Protein AF-A0A2N2IL93-F1 (afdb_monomer)

Sequence (115 aa):
RIPPLTGQLTVRTTQPVWWSDNTRILAEAYARGALAQDRLSPEDLKDARIPDGGTPAWITLNLRAGLTWDRPVSGVERLTLFLTAENLLDAEYKYHGSGVYGPGRGLGLNLSAEF

Secondary structure (DSSP, 8-state):
-----EEEEEEE-SS-SEE-SSEEEEEEEEEEEE--B----TTGGG-TTSPTT-B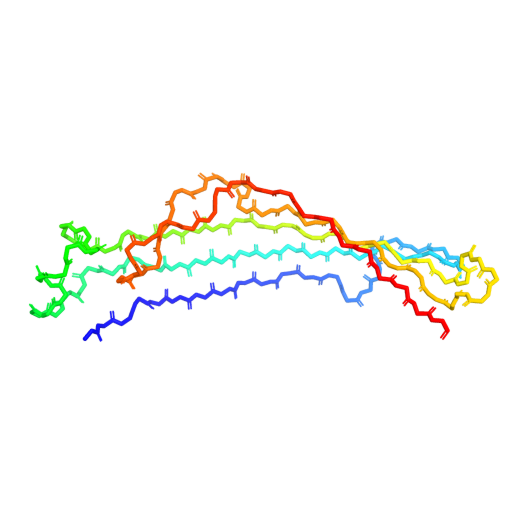PPEEEEEEEEEEEEEEEETTEEEEEEEEEEE-TT----B-TTT-SBPP-SEEEEEEEEE-

Nearest PDB structures (foldseek):
  6z9y-assembly2_B  TM=6.437E-01  e=2.192E+00  Pseudomonas aeruginosa PAO1

Foldseek 3Di:
DDFFDWDKDKDWDPAFPDDDPFKGKIKMKMKTKTAWDQPDDPVLVVQPLADVSGFHIDMFIKMKMKMKGACPDPPWRIKMKMKIWIRPVQDFHDGGSPSDTDDGTDIDIDIDTDD

Solvent-accessible surface area (backbone atoms only — not comparable to full-atom values): 6371 Å² total; per-residue (Å²): 126,67,81,50,64,65,53,73,51,76,51,64,55,92,58,59,84,42,74,60,100,43,37,39,29,38,46,36,39,38,37,42,35,32,48,55,34,64,72,68,37,84,66,49,75,70,35,87,53,36,50,90,81,32,34,70,54,44,61,34,40,31,41,37,40,36,43,36,31,50,53,79,48,94,78,31,56,32,38,36,41,34,46,34,40,36,24,73,71,51,42,87,41,54,59,81,71,63,64,51,71,57,76,51,59,44,79,47,79,46,80,49,77,42,103

pLDDT: mean 95.89, std 2.98, range [79.88, 98.75]

Mean predicted aligned error: 3.75 Å

Radius of gyration: 19.75 Å; Cα contacts (8 Å, |Δi|>4): 260; chains: 1; bounding box: 44×23×55 Å

Structure (mmCIF, N/CA/C/O backbone):
data_AF-A0A2N2IL93-F1
#
_entry.id   AF-A0A2N2IL93-F1
#
loop_
_atom_site.group_PDB
_atom_site.id
_atom_site.type_symbol
_atom_site.label_atom_id
_atom_site.label_alt_id
_atom_site.label_comp_id
_atom_site.label_asym_id
_atom_site.label_entity_id
_atom_site.label_seq_id
_atom_site.pdbx_PDB_ins_code
_atom_site.Cartn_x
_atom_site.Cartn_y
_atom_site.Cartn_z
_atom_site.occupancy
_atom_site.B_iso_or_equiv
_atom_site.auth_seq_id
_atom_site.auth_comp_id
_atom_site.auth_asym_id
_atom_site.auth_atom_id
_atom_site.pdbx_PDB_model_num
ATOM 1 N N . ARG A 1 1 ? -12.167 13.980 20.648 1.00 79.88 1 ARG A N 1
ATOM 2 C CA . ARG A 1 1 ? -11.878 12.761 19.858 1.00 79.88 1 ARG A CA 1
ATOM 3 C C . ARG A 1 1 ? -10.474 12.270 20.173 1.00 79.88 1 ARG A C 1
ATOM 5 O O . ARG A 1 1 ? -9.560 13.090 20.192 1.00 79.88 1 ARG A O 1
ATOM 12 N N . ILE A 1 2 ? -10.301 10.979 20.449 1.00 82.94 2 ILE A N 1
ATOM 13 C CA . ILE A 1 2 ? -8.982 10.364 20.668 1.00 82.94 2 ILE A CA 1
ATOM 14 C C . ILE A 1 2 ? -8.649 9.561 19.401 1.00 82.94 2 ILE A C 1
ATOM 16 O O . ILE A 1 2 ? -9.411 8.662 19.052 1.00 82.94 2 ILE A O 1
ATOM 20 N N . PRO A 1 3 ? -7.570 9.865 18.661 1.00 87.00 3 PRO A N 1
ATOM 21 C CA . PRO A 1 3 ? -7.230 9.088 17.473 1.00 87.00 3 PRO A CA 1
ATOM 22 C C . PRO A 1 3 ? -6.627 7.724 17.864 1.00 87.00 3 PRO A C 1
ATOM 24 O O . PRO A 1 3 ? -5.865 7.663 18.833 1.00 87.00 3 PRO A O 1
ATOM 27 N N . PRO A 1 4 ? -6.934 6.629 17.138 1.00 94.00 4 PRO A N 1
ATOM 28 C CA . PRO A 1 4 ? -6.184 5.383 17.281 1.00 94.00 4 PRO A CA 1
ATOM 29 C C . PRO A 1 4 ? -4.726 5.580 16.865 1.00 94.00 4 PRO A C 1
ATOM 31 O O . PRO A 1 4 ? -4.408 6.454 16.055 1.00 94.00 4 PRO A O 1
ATOM 34 N N . LEU A 1 5 ? -3.844 4.702 17.344 1.00 96.19 5 LEU A N 1
ATOM 35 C CA . LEU A 1 5 ? -2.518 4.583 16.751 1.00 96.19 5 LEU A CA 1
ATOM 36 C C . LEU A 1 5 ? -2.662 3.998 15.342 1.00 96.19 5 LEU A C 1
ATOM 38 O O . LEU A 1 5 ? -3.031 2.836 15.178 1.00 96.19 5 LEU A O 1
ATOM 42 N N . THR A 1 6 ? -2.365 4.812 14.336 1.00 97.19 6 THR A N 1
ATOM 43 C CA . THR A 1 6 ? -2.334 4.414 12.925 1.00 97.19 6 THR A CA 1
ATOM 44 C C . THR A 1 6 ? -0.908 4.420 12.406 1.00 97.19 6 THR A C 1
ATOM 46 O O . THR A 1 6 ? -0.112 5.264 12.819 1.00 97.19 6 THR A O 1
ATOM 49 N N . GLY A 1 7 ? -0.589 3.550 11.453 1.00 97.44 7 GLY A N 1
ATOM 50 C CA . GLY A 1 7 ? 0.747 3.529 10.873 1.00 97.44 7 GLY A CA 1
ATOM 51 C C . GLY A 1 7 ? 0.863 2.743 9.579 1.00 97.44 7 GLY A C 1
ATOM 52 O O . GLY A 1 7 ? -0.077 2.090 9.119 1.00 97.44 7 GLY A O 1
ATOM 53 N N . GLN A 1 8 ? 2.061 2.822 9.006 1.00 98.25 8 GLN A N 1
ATOM 54 C CA . GLN A 1 8 ? 2.476 2.041 7.854 1.00 98.25 8 GLN A CA 1
ATOM 55 C C . GLN A 1 8 ? 3.880 1.490 8.086 1.00 98.25 8 GLN A C 1
ATOM 57 O O . GLN A 1 8 ? 4.772 2.219 8.516 1.00 98.25 8 GLN A O 1
ATOM 62 N N . LEU A 1 9 ? 4.071 0.222 7.736 1.00 98.31 9 LEU A N 1
ATOM 63 C CA . LEU A 1 9 ? 5.381 -0.397 7.594 1.00 98.31 9 LEU A CA 1
ATOM 64 C C . LEU A 1 9 ? 5.619 -0.692 6.114 1.00 98.31 9 LEU A C 1
ATOM 66 O O . LEU A 1 9 ? 4.758 -1.278 5.461 1.00 98.31 9 LEU A O 1
ATOM 70 N N . THR A 1 10 ? 6.786 -0.314 5.598 1.00 98.38 10 THR A N 1
ATOM 71 C CA . THR A 1 10 ? 7.157 -0.531 4.196 1.00 98.38 10 THR A CA 1
ATOM 72 C C . THR A 1 10 ? 8.498 -1.234 4.111 1.00 98.38 10 THR A C 1
ATOM 74 O O . THR A 1 10 ? 9.478 -0.791 4.708 1.00 98.38 10 THR A O 1
ATOM 77 N N . VAL A 1 11 ? 8.543 -2.296 3.314 1.00 98.00 11 VAL A N 1
ATOM 78 C CA . VAL A 1 11 ? 9.766 -2.966 2.883 1.00 98.00 11 VAL A CA 1
ATOM 79 C C . VAL A 1 11 ? 9.857 -2.801 1.376 1.00 98.00 11 VAL A C 1
ATOM 81 O O . VAL A 1 11 ? 8.952 -3.189 0.644 1.00 98.00 11 VAL A O 1
ATOM 84 N N . ARG A 1 12 ? 10.950 -2.211 0.902 1.00 96.56 12 ARG A N 1
ATOM 85 C CA . ARG A 1 12 ? 11.171 -1.976 -0.525 1.00 96.56 12 ARG A CA 1
ATOM 86 C C . ARG A 1 12 ? 12.599 -2.270 -0.907 1.00 96.56 12 ARG A C 1
ATOM 88 O O . ARG A 1 12 ? 13.517 -2.102 -0.104 1.00 96.56 12 ARG A O 1
ATOM 95 N N . THR A 1 13 ? 12.775 -2.668 -2.152 1.00 94.50 13 THR A N 1
ATOM 96 C CA . THR A 1 13 ? 14.094 -2.923 -2.710 1.00 94.50 13 THR A CA 1
ATOM 97 C C . THR A 1 13 ? 14.790 -1.597 -3.002 1.00 94.50 13 THR A C 1
ATOM 99 O O . THR A 1 13 ? 14.231 -0.739 -3.683 1.00 94.50 13 THR A O 1
ATOM 102 N N . THR A 1 14 ? 16.002 -1.410 -2.481 1.00 91.12 14 THR A N 1
ATOM 103 C CA . THR A 1 14 ? 16.835 -0.224 -2.762 1.00 91.12 14 THR A CA 1
ATOM 104 C C . THR A 1 14 ? 17.586 -0.347 -4.086 1.00 91.12 14 THR A C 1
ATOM 106 O O . THR A 1 14 ? 17.904 0.660 -4.712 1.00 91.12 14 THR A O 1
ATOM 109 N N . GLN A 1 15 ? 17.838 -1.581 -4.521 1.00 92.06 15 GLN A N 1
ATOM 110 C CA . GLN A 1 15 ? 18.352 -1.942 -5.839 1.00 92.06 15 GLN A CA 1
ATOM 111 C C . GLN A 1 15 ? 17.290 -2.746 -6.599 1.00 92.06 15 GLN A C 1
ATOM 113 O O . GLN A 1 15 ? 16.404 -3.314 -5.959 1.00 92.06 15 GLN A O 1
ATOM 118 N N . PRO A 1 16 ? 17.343 -2.814 -7.940 1.00 91.81 16 PRO A N 1
ATOM 119 C CA . PRO A 1 16 ? 16.417 -3.643 -8.697 1.00 91.81 16 PRO A CA 1
ATOM 120 C C . PRO A 1 16 ? 16.503 -5.113 -8.273 1.00 91.81 16 PRO A C 1
ATOM 122 O O . PRO A 1 16 ? 17.598 -5.650 -8.120 1.00 91.81 16 PRO A O 1
ATOM 125 N N . VAL A 1 17 ? 15.356 -5.780 -8.129 1.00 92.62 17 VAL A N 1
ATOM 126 C CA . VAL A 1 17 ? 15.310 -7.240 -7.900 1.00 92.62 17 VAL A CA 1
ATOM 127 C C . VAL A 1 17 ? 15.785 -8.020 -9.123 1.00 92.62 17 VAL A C 1
ATOM 129 O O . VAL A 1 17 ? 16.199 -9.169 -9.011 1.00 92.62 17 VAL A O 1
ATOM 132 N N . TRP A 1 18 ? 15.721 -7.383 -10.290 1.00 93.81 18 TRP A N 1
ATOM 133 C CA . TRP A 1 18 ? 16.264 -7.872 -11.543 1.00 93.81 18 TRP A CA 1
ATOM 134 C C . TRP A 1 18 ? 16.627 -6.684 -12.432 1.00 93.81 18 TRP A C 1
ATOM 136 O O . TRP A 1 18 ? 15.937 -5.657 -12.415 1.00 93.81 18 TRP A O 1
ATOM 146 N N . TRP A 1 19 ? 17.696 -6.823 -13.210 1.00 92.06 19 TRP A N 1
ATOM 147 C CA . TRP A 1 19 ? 18.113 -5.818 -14.178 1.00 92.06 19 TRP A CA 1
ATOM 148 C C . TRP A 1 19 ? 18.748 -6.449 -15.421 1.00 92.06 19 TRP A C 1
ATOM 150 O O . TRP A 1 19 ? 19.350 -7.521 -15.359 1.00 92.06 19 TRP A O 1
ATOM 160 N N . SER A 1 20 ? 18.629 -5.737 -16.537 1.00 92.31 20 SER A N 1
ATOM 161 C CA . SER A 1 20 ? 19.405 -5.909 -17.767 1.00 92.31 20 SER A CA 1
ATOM 162 C C . SER A 1 20 ? 19.957 -4.547 -18.208 1.00 92.31 20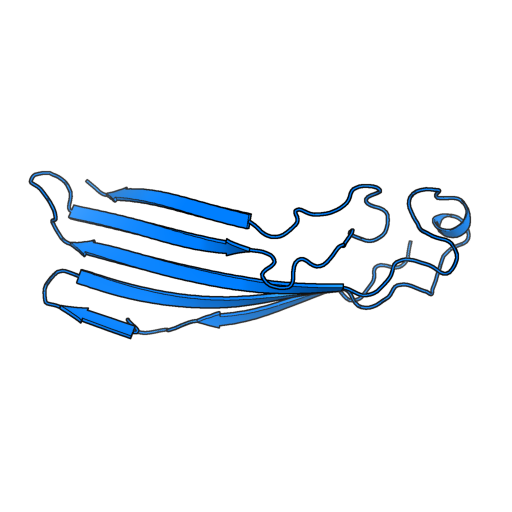 SER A C 1
ATOM 164 O O . SER A 1 20 ? 19.797 -3.554 -17.495 1.00 92.31 20 SER A O 1
ATOM 166 N N . ASP A 1 21 ? 20.578 -4.477 -19.387 1.00 91.31 21 ASP A N 1
ATOM 167 C CA . ASP A 1 21 ? 21.172 -3.243 -19.921 1.00 91.31 21 ASP A CA 1
ATOM 168 C C . ASP A 1 21 ? 20.183 -2.068 -20.009 1.00 91.31 21 ASP A C 1
ATOM 170 O O . ASP A 1 21 ? 20.580 -0.914 -19.862 1.00 91.31 21 ASP A O 1
ATOM 174 N N . ASN A 1 22 ? 18.894 -2.348 -20.222 1.00 93.94 22 ASN A N 1
ATOM 175 C CA . ASN A 1 22 ? 17.860 -1.327 -20.406 1.00 93.94 22 ASN A CA 1
ATOM 176 C C . ASN A 1 22 ? 16.600 -1.549 -19.565 1.00 93.94 22 ASN A C 1
ATOM 178 O O . ASN A 1 22 ? 15.633 -0.815 -19.738 1.00 93.94 22 ASN A O 1
ATOM 182 N N . THR A 1 23 ? 16.556 -2.569 -18.709 1.00 95.06 23 THR A N 1
ATOM 183 C CA . THR A 1 23 ? 15.336 -2.932 -17.981 1.00 95.06 23 THR A CA 1
ATOM 184 C C . THR A 1 23 ? 15.624 -3.111 -16.500 1.00 95.06 23 THR A C 1
ATOM 186 O O . THR A 1 23 ? 16.646 -3.680 -16.124 1.00 95.06 23 THR A O 1
ATOM 189 N N . ARG A 1 24 ? 14.723 -2.633 -15.637 1.00 96.31 24 ARG A N 1
ATOM 190 C CA . ARG A 1 24 ? 14.843 -2.746 -14.177 1.00 96.31 24 ARG A CA 1
ATOM 191 C C . ARG A 1 24 ? 13.505 -3.119 -13.561 1.00 96.31 24 ARG A C 1
ATOM 193 O O . ARG A 1 24 ? 12.486 -2.525 -13.907 1.00 96.31 24 ARG A O 1
ATOM 200 N N . ILE A 1 25 ? 13.526 -4.059 -12.619 1.00 96.19 25 ILE A N 1
ATOM 201 C CA . ILE A 1 25 ? 12.355 -4.439 -11.824 1.00 96.19 25 ILE A CA 1
ATOM 202 C C . ILE A 1 25 ? 12.561 -3.995 -10.379 1.00 96.19 25 ILE A C 1
ATOM 204 O O . ILE A 1 25 ? 13.588 -4.294 -9.774 1.00 96.19 25 ILE A O 1
ATOM 208 N N . LEU A 1 26 ? 11.574 -3.308 -9.817 1.00 95.19 26 LEU A N 1
ATOM 209 C CA . LEU A 1 26 ? 11.534 -2.872 -8.422 1.00 95.19 26 LEU A CA 1
ATOM 210 C C . LEU A 1 26 ? 10.346 -3.528 -7.723 1.00 95.19 26 LEU A C 1
ATOM 212 O O . LEU A 1 26 ? 9.302 -3.733 -8.343 1.00 95.19 26 LEU A O 1
ATOM 216 N N . ALA A 1 27 ? 10.485 -3.822 -6.432 1.00 97.25 27 ALA A N 1
ATOM 217 C CA . ALA A 1 27 ? 9.400 -4.377 -5.635 1.00 97.25 27 ALA A CA 1
ATOM 218 C C . ALA A 1 27 ? 9.279 -3.673 -4.280 1.00 97.25 27 ALA A C 1
ATOM 220 O O . ALA A 1 27 ? 10.267 -3.312 -3.634 1.00 97.25 27 ALA A O 1
ATOM 221 N N . GLU A 1 28 ? 8.040 -3.500 -3.844 1.00 98.12 28 GLU A N 1
ATOM 222 C CA . GLU A 1 28 ? 7.665 -2.933 -2.560 1.00 98.12 28 GLU A CA 1
ATOM 223 C C . GLU A 1 28 ? 6.511 -3.742 -1.963 1.00 98.12 28 GLU A C 1
ATOM 225 O O . GLU A 1 28 ? 5.558 -4.106 -2.649 1.00 98.12 28 GLU A O 1
ATOM 230 N N . ALA A 1 29 ? 6.596 -4.004 -0.665 1.00 98.31 29 ALA A N 1
ATOM 231 C CA . ALA A 1 29 ? 5.511 -4.515 0.151 1.00 98.31 29 ALA A CA 1
ATOM 232 C C . ALA A 1 29 ? 5.246 -3.516 1.275 1.00 98.31 29 ALA A C 1
ATOM 234 O O . ALA A 1 29 ? 6.179 -3.021 1.915 1.00 98.31 29 ALA A O 1
ATOM 235 N N . TYR A 1 30 ? 3.980 -3.215 1.543 1.00 98.62 30 TYR A N 1
ATOM 236 C CA . TYR A 1 30 ? 3.624 -2.352 2.661 1.00 98.62 30 TYR A CA 1
ATOM 237 C C . TYR A 1 30 ? 2.362 -2.821 3.370 1.00 98.62 30 TYR A C 1
ATOM 239 O O . TYR A 1 30 ? 1.385 -3.248 2.753 1.00 98.62 30 TYR A O 1
ATOM 247 N N . ALA A 1 31 ? 2.382 -2.695 4.692 1.00 98.62 31 ALA A N 1
ATOM 248 C CA . ALA A 1 31 ? 1.225 -2.908 5.539 1.00 98.62 31 ALA A CA 1
ATOM 249 C C . ALA A 1 31 ? 0.768 -1.572 6.116 1.00 98.62 31 ALA A C 1
ATOM 251 O O . ALA A 1 31 ? 1.587 -0.814 6.635 1.00 98.62 31 ALA A O 1
ATOM 252 N N . ARG A 1 32 ? -0.533 -1.285 6.037 1.00 98.25 32 ARG A N 1
ATOM 253 C CA . ARG A 1 32 ? -1.163 -0.145 6.722 1.00 98.25 32 ARG A CA 1
ATOM 254 C C . ARG A 1 32 ? -2.131 -0.676 7.752 1.00 98.25 32 ARG A C 1
ATOM 256 O O . ARG A 1 32 ? -2.806 -1.666 7.480 1.00 98.25 32 ARG A O 1
ATOM 263 N N . GLY A 1 33 ? -2.243 -0.001 8.883 1.00 98.06 33 GLY A N 1
ATOM 264 C CA . GLY A 1 33 ? -3.192 -0.411 9.902 1.00 98.06 33 GLY A CA 1
ATOM 265 C C . GLY A 1 33 ? -3.505 0.668 10.916 1.00 98.06 33 GLY A C 1
ATOM 266 O O . GLY A 1 33 ? -2.840 1.707 10.996 1.00 98.06 33 GLY A O 1
ATOM 267 N 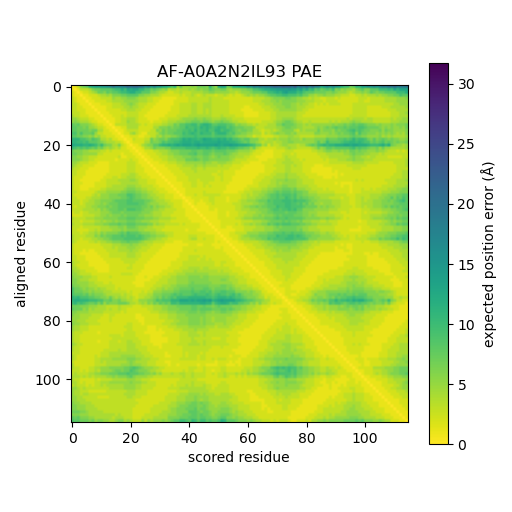N . ALA A 1 34 ? -4.520 0.369 11.710 1.00 98.19 34 ALA A N 1
ATOM 268 C CA . ALA A 1 34 ? -4.871 1.093 12.914 1.00 98.19 34 ALA A CA 1
ATOM 269 C C . ALA A 1 34 ? -5.100 0.087 14.040 1.00 98.19 34 ALA A C 1
ATOM 271 O O . ALA A 1 34 ? -5.716 -0.959 13.824 1.00 98.19 34 ALA A O 1
ATOM 272 N N . LEU A 1 35 ? -4.630 0.411 15.242 1.00 97.62 35 LEU A N 1
ATOM 273 C CA . LEU A 1 35 ? -5.069 -0.296 16.440 1.00 97.62 35 LEU A CA 1
ATOM 274 C C . LEU A 1 35 ? -6.535 0.038 16.739 1.00 97.62 35 LEU A C 1
ATOM 276 O O . LEU A 1 35 ? -7.072 1.035 16.249 1.00 97.62 35 LEU A O 1
ATOM 280 N N . ALA A 1 36 ? -7.170 -0.802 17.554 1.00 96.81 36 ALA A N 1
ATOM 281 C CA . ALA A 1 36 ? -8.532 -0.560 17.999 1.00 96.81 36 ALA A CA 1
ATOM 282 C C . ALA A 1 36 ? -8.608 0.774 18.754 1.00 96.81 36 ALA A C 1
ATOM 284 O O . ALA A 1 36 ? -7.681 1.139 19.480 1.00 96.81 36 ALA A O 1
ATOM 285 N N . GLN A 1 37 ? -9.715 1.492 18.570 1.00 95.75 37 GLN A N 1
ATOM 286 C CA . GLN A 1 37 ? -10.052 2.650 19.386 1.00 95.75 37 GLN A CA 1
ATOM 287 C C . GLN A 1 37 ? -11.280 2.336 20.227 1.00 95.75 37 GLN A C 1
ATOM 289 O O . GLN A 1 37 ? -12.399 2.440 19.728 1.00 95.75 37 GLN A O 1
ATOM 294 N N . ASP A 1 38 ? -11.049 1.995 21.487 1.00 95.06 38 ASP A N 1
ATOM 295 C CA . ASP A 1 38 ? -12.043 1.707 22.523 1.00 95.06 38 ASP A CA 1
ATOM 296 C C . ASP A 1 38 ? -12.182 2.853 23.549 1.00 95.06 38 ASP A C 1
ATOM 298 O O . ASP A 1 38 ? -13.142 2.910 24.320 1.00 95.06 38 ASP A O 1
ATOM 302 N N . ARG A 1 39 ? -11.263 3.828 23.538 1.00 94.12 39 ARG A N 1
ATOM 303 C CA . ARG A 1 39 ? -11.296 5.015 24.401 1.00 94.12 39 ARG A CA 1
ATOM 304 C C . ARG A 1 39 ? -12.094 6.132 23.742 1.00 94.12 39 ARG A C 1
ATOM 306 O O . ARG A 1 39 ? -11.547 7.021 23.087 1.00 94.12 39 ARG A O 1
ATOM 313 N N . LEU A 1 40 ? -13.404 6.092 23.950 1.00 93.06 40 LEU A N 1
ATOM 314 C CA . LEU A 1 40 ? -14.349 7.024 23.341 1.00 93.06 40 LEU A CA 1
ATOM 315 C C . LEU A 1 40 ? -14.589 8.257 24.218 1.00 93.06 40 LEU A C 1
ATOM 317 O O . LEU A 1 40 ? -14.835 8.154 25.419 1.00 93.06 40 LEU A O 1
ATOM 321 N N . SER A 1 41 ? -14.543 9.443 23.611 1.00 92.19 41 SER A N 1
ATOM 322 C CA . SER A 1 41 ? -15.025 10.659 24.271 1.00 92.19 41 SER A CA 1
ATOM 323 C C . SER A 1 41 ? -16.565 10.702 24.300 1.00 92.19 41 SER A C 1
ATOM 325 O O . SER A 1 41 ? -17.208 10.008 23.513 1.00 92.19 41 SER A O 1
ATOM 327 N N . PRO A 1 42 ? -17.196 11.546 25.142 1.00 93.19 42 PRO A N 1
ATOM 328 C CA . PRO A 1 42 ? -18.655 11.702 25.142 1.00 93.19 42 PRO A CA 1
ATOM 329 C C . PRO A 1 42 ? -19.251 12.128 23.793 1.00 93.19 42 PRO A C 1
ATOM 331 O O . PRO A 1 42 ? -20.428 11.882 23.542 1.00 93.19 42 PRO A O 1
ATOM 334 N N . GLU A 1 43 ? -18.461 12.789 22.942 1.00 92.62 43 GLU A N 1
ATOM 335 C CA . GLU A 1 43 ? -18.836 13.105 21.561 1.00 92.62 43 GLU A CA 1
ATOM 336 C C . GLU A 1 43 ? -18.781 11.854 20.673 1.00 92.62 43 GLU A C 1
ATOM 338 O O . GLU A 1 43 ? -19.727 11.593 19.938 1.00 92.62 43 GLU A O 1
ATOM 343 N N . ASP A 1 44 ? -17.719 11.050 20.794 1.00 94.19 44 ASP A N 1
ATOM 344 C CA . ASP A 1 44 ? -17.537 9.818 20.014 1.00 94.19 44 ASP A CA 1
ATOM 345 C C . ASP A 1 44 ? -18.630 8.781 20.326 1.00 94.19 44 ASP A C 1
ATOM 347 O O . ASP A 1 44 ? -19.115 8.113 19.422 1.00 94.19 44 ASP A O 1
ATOM 351 N N . LEU A 1 45 ? -19.086 8.704 21.582 1.00 93.75 45 LEU A N 1
ATOM 352 C CA . LEU A 1 45 ? -20.208 7.847 21.997 1.00 93.75 45 LEU A CA 1
ATOM 353 C C . LEU A 1 45 ? -21.552 8.229 21.355 1.00 93.75 45 LEU A C 1
ATOM 355 O O . LEU A 1 45 ? -22.477 7.424 21.344 1.00 93.75 45 LEU A O 1
ATOM 359 N N . LYS A 1 46 ? -21.687 9.465 20.862 1.00 95.06 46 LYS A N 1
ATOM 360 C CA . LYS A 1 46 ? -22.896 9.957 20.183 1.00 95.06 46 LYS A CA 1
ATOM 361 C C . LYS A 1 46 ? -22.758 9.930 18.660 1.00 95.06 46 LYS A C 1
ATOM 363 O O . LYS A 1 46 ? -23.715 10.245 17.955 1.00 95.06 46 LYS A O 1
ATOM 368 N N . ASP A 1 47 ? -21.574 9.607 18.146 1.00 94.81 47 ASP A N 1
ATOM 369 C CA . ASP A 1 47 ? -21.271 9.620 16.722 1.00 94.81 47 ASP A CA 1
ATOM 370 C C . ASP A 1 47 ? -21.630 8.264 16.102 1.00 94.81 47 ASP A C 1
ATOM 372 O O . ASP A 1 47 ? -20.883 7.298 16.221 1.00 94.81 47 ASP A O 1
ATOM 376 N N . ALA A 1 48 ? -22.756 8.198 15.386 1.00 94.81 48 ALA A N 1
ATOM 377 C CA . ALA A 1 48 ? -23.266 6.965 14.769 1.00 94.81 48 ALA A CA 1
ATOM 378 C C . ALA A 1 48 ? -22.305 6.312 13.751 1.00 94.81 48 ALA A C 1
ATOM 380 O O . ALA A 1 48 ? -22.524 5.186 13.305 1.00 94.81 48 ALA A O 1
ATOM 381 N N . ARG A 1 49 ? -21.232 7.005 13.351 1.00 95.31 49 ARG A N 1
ATOM 382 C CA . ARG A 1 49 ? -20.185 6.445 12.485 1.00 95.31 49 ARG A CA 1
ATOM 383 C C . ARG A 1 49 ? -19.250 5.500 13.240 1.00 95.31 49 ARG A C 1
ATOM 385 O O . ARG A 1 49 ? -18.587 4.670 12.604 1.00 95.31 49 ARG A O 1
ATOM 392 N N . ILE A 1 50 ? -19.163 5.642 14.560 1.00 95.25 50 ILE A N 1
ATOM 393 C CA . ILE A 1 50 ? -18.336 4.835 15.453 1.00 95.25 50 ILE A CA 1
ATOM 394 C C . ILE A 1 50 ? -19.220 3.699 15.993 1.00 95.25 50 ILE A C 1
ATOM 396 O O . ILE A 1 50 ? -20.262 3.984 16.572 1.00 95.25 50 ILE A O 1
ATOM 400 N N . PRO A 1 51 ? -18.856 2.422 15.772 1.00 92.62 51 PRO A N 1
ATOM 401 C CA . PRO A 1 51 ? -19.617 1.298 16.313 1.00 92.62 51 PRO A CA 1
ATOM 402 C C . PRO A 1 51 ? -19.666 1.307 17.842 1.00 92.62 51 PRO A C 1
ATOM 404 O O . PRO A 1 51 ? -18.780 1.863 18.500 1.00 92.62 51 PRO A O 1
ATOM 407 N N . ASP A 1 52 ? -20.650 0.607 18.399 1.00 92.19 52 ASP A N 1
ATOM 408 C CA . ASP A 1 52 ? -20.711 0.346 19.835 1.00 92.19 52 ASP A CA 1
ATOM 409 C C . ASP A 1 52 ? -19.428 -0.352 20.305 1.00 92.19 52 ASP A C 1
ATOM 411 O O . ASP A 1 52 ? -18.948 -1.304 19.689 1.00 92.19 52 ASP A O 1
ATOM 415 N N . GLY A 1 53 ? -18.839 0.152 21.390 1.00 91.62 53 GLY A N 1
ATOM 416 C CA . GLY A 1 53 ? 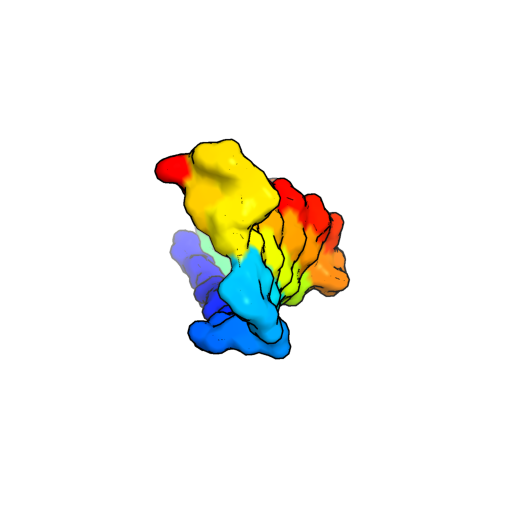-17.546 -0.325 21.893 1.00 91.62 53 GLY A CA 1
ATOM 417 C C . GLY A 1 53 ? -16.323 0.216 21.141 1.00 91.62 53 GLY A C 1
ATOM 418 O O . GLY A 1 53 ? -15.200 -0.014 21.581 1.00 91.62 53 GLY A O 1
ATOM 419 N N . GLY A 1 54 ? -16.519 0.983 20.063 1.00 95.06 54 GLY A N 1
ATOM 420 C CA . GLY A 1 54 ? -15.464 1.709 19.369 1.00 95.06 54 GLY A CA 1
ATOM 421 C C . GLY A 1 54 ? -15.149 1.196 17.967 1.00 95.06 54 GLY A C 1
ATOM 422 O O . GLY A 1 54 ? -15.911 0.464 17.345 1.00 95.06 54 GLY A O 1
ATOM 423 N N . THR A 1 55 ? -14.028 1.649 17.404 1.00 96.62 55 THR A N 1
ATOM 424 C CA . THR A 1 55 ? -13.613 1.242 16.048 1.00 96.62 55 THR A CA 1
ATOM 425 C C . THR A 1 55 ? -12.636 0.071 16.124 1.00 96.62 55 THR A C 1
ATOM 427 O O . THR A 1 55 ? -11.594 0.226 16.766 1.00 96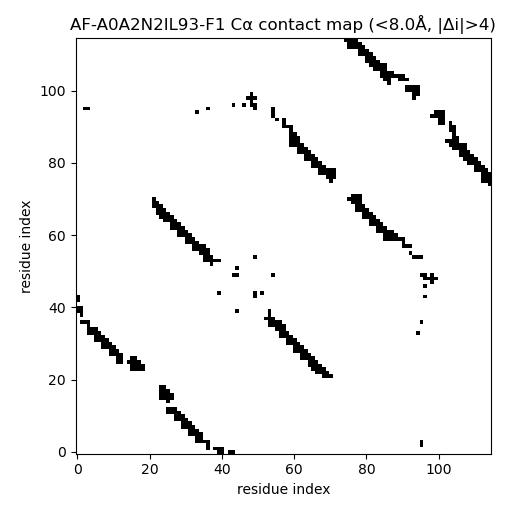.62 55 THR A O 1
ATOM 430 N N . PRO A 1 56 ? -12.925 -1.070 15.469 1.00 96.94 56 PRO A N 1
ATOM 431 C CA . PRO A 1 56 ? -12.027 -2.220 15.463 1.00 96.94 56 PRO A CA 1
ATOM 432 C C . PRO A 1 56 ? -10.651 -1.910 14.868 1.00 96.94 56 PRO A C 1
ATOM 434 O O . PRO A 1 56 ? -10.507 -1.038 14.006 1.00 96.94 56 PRO A O 1
ATOM 437 N N . ALA A 1 57 ? -9.647 -2.670 15.311 1.00 97.62 57 ALA A N 1
ATOM 438 C CA . ALA A 1 57 ? -8.339 -2.684 14.671 1.00 97.62 57 ALA A CA 1
ATOM 439 C C . ALA A 1 57 ? -8.447 -3.267 13.260 1.00 97.62 57 ALA A C 1
ATOM 441 O O . ALA A 1 57 ? -9.283 -4.130 12.995 1.00 97.62 57 ALA A O 1
ATOM 442 N N . TRP A 1 58 ? -7.556 -2.845 12.373 1.00 98.12 58 TRP A N 1
ATOM 443 C CA . TRP A 1 58 ? -7.472 -3.400 11.029 1.00 98.12 58 TRP A CA 1
ATOM 444 C C . TRP A 1 58 ? -6.052 -3.318 10.489 1.00 98.12 58 TRP A C 1
ATOM 446 O O . TRP A 1 58 ? -5.248 -2.475 10.900 1.00 98.12 58 TRP A O 1
ATOM 456 N N . ILE A 1 59 ? -5.761 -4.197 9.535 1.00 98.50 59 ILE A N 1
ATOM 457 C CA . ILE A 1 59 ? -4.508 -4.216 8.796 1.00 98.50 59 ILE A CA 1
ATOM 458 C C . ILE A 1 59 ? -4.781 -4.607 7.345 1.00 98.50 59 ILE A C 1
ATOM 460 O O . ILE A 1 59 ? -5.548 -5.523 7.069 1.00 98.50 59 ILE A O 1
ATOM 464 N N . THR A 1 60 ? -4.133 -3.911 6.420 1.00 98.69 60 THR A N 1
ATOM 465 C CA . THR A 1 60 ? -4.089 -4.270 5.000 1.00 98.69 60 THR A CA 1
ATOM 466 C C . THR A 1 60 ? -2.673 -4.698 4.652 1.00 98.69 60 THR A C 1
ATOM 468 O O . THR A 1 60 ? -1.710 -4.117 5.158 1.00 98.69 60 THR A O 1
ATOM 471 N N . LEU A 1 61 ? -2.542 -5.689 3.774 1.00 98.69 61 LEU A N 1
ATOM 472 C CA . LEU A 1 61 ? -1.276 -6.056 3.145 1.00 98.69 61 LEU A CA 1
ATOM 473 C C . LEU A 1 61 ? -1.328 -5.662 1.673 1.00 98.69 61 LEU A C 1
ATOM 475 O O . LEU A 1 61 ? -2.318 -5.941 1.000 1.00 98.69 61 LEU A O 1
ATOM 479 N N . ASN A 1 62 ? -0.274 -5.025 1.178 1.00 98.75 62 ASN A N 1
ATOM 480 C CA . ASN A 1 62 ? -0.234 -4.469 -0.166 1.00 98.75 62 ASN A CA 1
ATOM 481 C C . ASN A 1 62 ? 1.121 -4.761 -0.811 1.00 98.75 62 ASN A C 1
ATOM 483 O O . ASN A 1 62 ? 2.147 -4.813 -0.125 1.00 98.75 62 ASN A O 1
ATOM 487 N N . LEU A 1 63 ? 1.116 -4.925 -2.130 1.00 98.56 63 LEU A N 1
ATOM 488 C CA . LEU A 1 63 ? 2.299 -5.177 -2.945 1.00 98.56 63 LEU A CA 1
ATOM 489 C C . LEU A 1 63 ? 2.320 -4.217 -4.127 1.00 98.56 63 LEU A C 1
ATOM 491 O O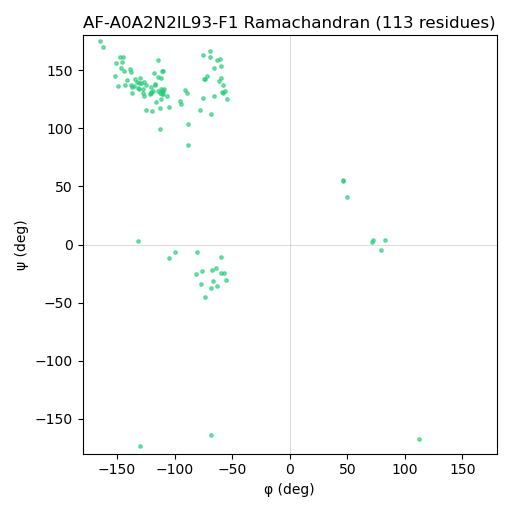 . LEU A 1 63 ? 1.286 -3.933 -4.726 1.00 98.56 63 LEU A O 1
ATOM 495 N N . ARG A 1 64 ? 3.505 -3.755 -4.504 1.00 98.12 64 ARG A N 1
ATOM 496 C CA . ARG A 1 64 ? 3.727 -2.950 -5.700 1.00 98.12 64 ARG A CA 1
ATOM 497 C C . ARG A 1 64 ? 4.974 -3.438 -6.419 1.00 98.12 64 ARG A C 1
ATOM 499 O O . ARG A 1 64 ? 6.031 -3.571 -5.812 1.00 98.12 64 ARG A O 1
ATOM 506 N N . ALA A 1 65 ? 4.853 -3.666 -7.719 1.00 97.69 65 ALA A N 1
ATOM 507 C CA . ALA A 1 65 ? 5.968 -3.974 -8.602 1.00 97.69 65 ALA A CA 1
ATOM 508 C C . ALA A 1 65 ? 6.099 -2.876 -9.658 1.00 97.69 65 ALA A C 1
ATOM 510 O O . ALA A 1 65 ? 5.096 -2.394 -10.183 1.00 97.69 65 ALA A O 1
ATOM 511 N N . GLY A 1 66 ? 7.330 -2.466 -9.942 1.00 97.38 66 GLY A N 1
ATOM 512 C CA . GLY A 1 66 ? 7.667 -1.514 -10.994 1.00 97.38 66 GLY A CA 1
ATOM 513 C C . GLY A 1 66 ? 8.545 -2.170 -12.045 1.00 97.38 66 GLY A C 1
ATOM 514 O O . GLY A 1 66 ? 9.474 -2.890 -11.695 1.00 97.38 66 GLY A O 1
ATOM 515 N N . LEU A 1 67 ? 8.265 -1.904 -13.313 1.00 97.19 67 LEU A N 1
ATOM 516 C CA . LEU A 1 67 ? 9.056 -2.324 -14.459 1.00 97.19 67 LEU A CA 1
ATOM 517 C C . LEU A 1 67 ? 9.410 -1.083 -15.271 1.00 97.19 67 LEU A C 1
ATOM 519 O O . LEU A 1 67 ? 8.526 -0.406 -15.790 1.00 97.19 67 LEU A O 1
ATOM 523 N N . THR A 1 68 ? 10.697 -0.776 -15.344 1.00 97.12 68 THR A N 1
ATOM 524 C CA . THR A 1 68 ? 11.218 0.396 -16.047 1.00 97.12 68 THR A CA 1
ATOM 525 C C . THR A 1 68 ? 12.053 -0.048 -17.234 1.00 97.12 68 THR A C 1
ATOM 527 O O . THR A 1 68 ? 12.944 -0.879 -17.067 1.00 97.12 68 THR A O 1
ATOM 530 N N . TRP A 1 69 ? 11.800 0.555 -18.392 1.00 97.50 69 TRP A N 1
ATOM 531 C CA . TRP A 1 69 ? 12.610 0.444 -19.598 1.00 97.50 69 TRP A CA 1
ATOM 532 C C . TRP A 1 69 ? 13.278 1.781 -19.916 1.00 97.50 69 TRP A C 1
ATOM 534 O O . TRP A 1 69 ? 12.608 2.814 -19.966 1.00 97.50 69 TRP A O 1
ATOM 544 N N . ASP A 1 70 ? 14.585 1.750 -20.153 1.00 96.38 70 ASP A N 1
ATOM 545 C CA . ASP A 1 70 ? 15.376 2.870 -20.657 1.00 96.38 70 ASP A CA 1
ATOM 546 C C . ASP A 1 70 ? 15.375 2.837 -22.195 1.00 96.38 70 ASP A C 1
ATOM 548 O O . ASP A 1 70 ? 15.635 1.795 -22.802 1.00 96.38 70 ASP A O 1
ATOM 552 N N . ARG A 1 71 ? 15.078 3.978 -22.825 1.00 94.75 71 ARG A N 1
ATOM 553 C CA . ARG A 1 71 ? 14.989 4.147 -24.289 1.00 94.75 71 ARG A CA 1
ATOM 554 C C . ARG A 1 71 ? 14.198 3.053 -25.018 1.00 94.75 71 ARG A C 1
ATOM 556 O O . ARG A 1 71 ? 14.716 2.438 -25.953 1.00 94.75 71 ARG A O 1
ATOM 563 N N . PRO A 1 72 ? 12.941 2.788 -24.619 1.00 94.31 72 PRO A N 1
ATOM 564 C CA . PRO A 1 72 ? 12.151 1.715 -25.216 1.00 94.31 72 PRO A CA 1
ATOM 565 C C . PRO A 1 72 ? 11.792 1.987 -26.682 1.00 94.31 72 PRO A C 1
ATOM 567 O O . PRO A 1 72 ? 11.663 1.049 -27.463 1.00 94.31 72 PRO A O 1
ATOM 570 N N . VAL A 1 73 ? 11.618 3.260 -27.054 1.00 93.94 73 VAL A N 1
ATOM 571 C CA . VAL A 1 73 ? 11.299 3.722 -28.411 1.00 93.94 73 VAL A CA 1
ATOM 572 C C . VAL A 1 73 ? 11.930 5.096 -28.658 1.00 93.94 73 VAL A C 1
ATOM 574 O O . VAL A 1 73 ? 12.288 5.800 -27.715 1.00 93.94 73 VAL A O 1
ATOM 577 N N . SER A 1 74 ? 12.073 5.489 -29.927 1.00 94.44 74 SER A N 1
ATOM 578 C CA . SER A 1 74 ? 12.628 6.801 -30.292 1.00 94.44 74 SER A CA 1
ATOM 579 C C . SER A 1 74 ? 11.804 7.941 -29.684 1.00 94.44 74 SER A C 1
ATOM 581 O O . SER A 1 74 ? 10.579 7.948 -29.799 1.00 94.44 74 SER A O 1
ATOM 583 N N . GLY A 1 75 ? 12.484 8.891 -29.040 1.00 94.69 75 GLY A N 1
ATOM 584 C CA . GLY A 1 75 ? 11.859 10.040 -28.383 1.00 94.69 75 GLY A CA 1
ATOM 585 C C . GLY A 1 75 ? 11.319 9.771 -26.977 1.00 94.69 75 GLY A C 1
ATOM 586 O O . GLY A 1 75 ? 10.722 10.672 -26.412 1.00 94.69 75 GLY A O 1
ATOM 587 N N . VAL A 1 76 ? 11.506 8.573 -26.412 1.00 97.06 76 VAL A N 1
ATOM 588 C CA . VAL A 1 76 ? 11.165 8.266 -25.013 1.00 97.06 76 VAL A CA 1
ATOM 589 C C . VAL A 1 76 ? 12.436 7.836 -24.297 1.00 97.06 76 VAL A C 1
ATOM 591 O O . VAL A 1 76 ? 12.992 6.790 -24.619 1.00 97.06 76 VAL A O 1
ATOM 594 N N . GLU A 1 77 ? 12.893 8.602 -23.311 1.00 96.94 77 GLU A N 1
ATOM 595 C CA . GLU A 1 77 ? 14.081 8.264 -22.520 1.00 96.94 77 GLU A CA 1
ATOM 596 C C . GLU A 1 77 ? 13.783 7.180 -21.475 1.00 96.94 77 GLU A C 1
ATOM 598 O O . GLU A 1 77 ? 14.632 6.321 -21.219 1.00 96.94 77 GLU A O 1
ATOM 603 N N . ARG A 1 78 ? 12.570 7.160 -20.904 1.00 96.88 78 ARG A N 1
ATOM 604 C CA . ARG A 1 78 ? 12.167 6.164 -19.897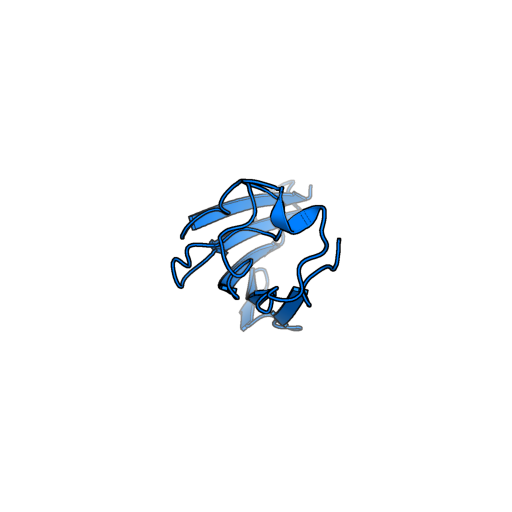 1.00 96.88 78 ARG A CA 1
ATOM 605 C C . ARG A 1 78 ? 10.678 5.853 -19.961 1.00 96.88 78 ARG A C 1
ATOM 607 O O . ARG A 1 78 ? 9.854 6.758 -19.986 1.00 96.88 78 ARG A O 1
ATOM 614 N N . LEU A 1 79 ? 10.317 4.575 -19.881 1.00 97.81 79 LEU A N 1
ATOM 615 C CA . LEU A 1 79 ? 8.938 4.119 -19.685 1.00 97.81 79 LEU A CA 1
ATOM 616 C C . LEU A 1 79 ? 8.868 3.277 -18.415 1.00 97.81 79 LEU A C 1
ATOM 618 O O . LEU A 1 79 ? 9.661 2.356 -18.249 1.00 97.81 79 LEU A O 1
ATOM 622 N N . THR A 1 80 ? 7.934 3.572 -17.516 1.00 97.50 80 THR A N 1
ATOM 623 C CA . THR A 1 80 ? 7.742 2.811 -16.276 1.00 97.50 80 THR A CA 1
ATOM 624 C C . THR A 1 80 ? 6.301 2.348 -16.137 1.00 97.50 80 THR A C 1
ATOM 626 O O . THR A 1 80 ? 5.377 3.157 -16.191 1.00 97.50 80 THR A O 1
ATOM 629 N N . LEU A 1 81 ? 6.125 1.049 -15.911 1.00 97.94 81 LEU A N 1
ATOM 630 C CA . LEU A 1 81 ? 4.864 0.407 -15.571 1.00 97.94 81 LEU A CA 1
ATOM 631 C C . LEU A 1 81 ? 4.875 0.015 -14.092 1.00 97.94 81 LEU A C 1
ATOM 633 O O . LEU A 1 81 ? 5.777 -0.690 -13.649 1.00 97.94 81 LEU A O 1
ATOM 637 N N . PHE A 1 82 ? 3.859 0.415 -13.335 1.00 97.88 82 PHE A N 1
ATOM 638 C CA . PHE A 1 82 ? 3.613 -0.086 -11.988 1.00 97.88 82 PHE A CA 1
ATOM 639 C C . PHE A 1 82 ? 2.342 -0.922 -11.946 1.00 97.88 82 PHE A C 1
ATOM 641 O O . PHE A 1 82 ? 1.293 -0.493 -12.428 1.00 97.88 82 PHE A O 1
ATOM 648 N N . LEU A 1 83 ? 2.440 -2.082 -11.306 1.00 98.38 83 LEU A N 1
ATOM 649 C CA . LEU A 1 83 ? 1.305 -2.894 -10.894 1.00 98.38 83 LEU A CA 1
ATOM 650 C C . LEU A 1 83 ? 1.232 -2.867 -9.367 1.00 98.38 83 LEU A C 1
ATOM 652 O O . LEU A 1 83 ? 2.209 -3.203 -8.695 1.00 98.38 83 LEU A O 1
ATOM 656 N N . THR A 1 84 ? 0.082 -2.487 -8.825 1.00 98.50 84 THR A N 1
ATOM 657 C CA . THR A 1 84 ? -0.176 -2.459 -7.383 1.00 98.50 84 THR A CA 1
ATOM 658 C C . THR A 1 84 ? -1.316 -3.414 -7.065 1.00 98.50 84 THR A C 1
ATOM 660 O O . THR A 1 84 ? -2.351 -3.375 -7.723 1.00 98.50 84 THR A O 1
ATOM 663 N N . ALA A 1 85 ? -1.138 -4.254 -6.053 1.00 98.69 85 ALA A N 1
ATOM 664 C CA . ALA A 1 85 ? -2.191 -5.055 -5.457 1.00 98.69 85 ALA A CA 1
ATOM 665 C C . ALA A 1 85 ? -2.437 -4.568 -4.027 1.00 98.69 85 ALA A C 1
ATOM 667 O O . ALA A 1 85 ? -1.536 -4.612 -3.186 1.00 98.69 85 ALA A O 1
ATOM 668 N N . GLU A 1 86 ? -3.646 -4.082 -3.767 1.00 98.50 86 GLU A N 1
ATOM 669 C CA . GLU A 1 86 ? -4.032 -3.455 -2.505 1.00 98.50 86 GLU A CA 1
ATOM 670 C C . GLU A 1 86 ? -5.002 -4.334 -1.720 1.00 98.50 86 GLU A C 1
ATOM 672 O O . GLU A 1 86 ? -5.788 -5.086 -2.300 1.00 98.50 86 GLU A O 1
ATOM 677 N N . ASN A 1 87 ? -4.929 -4.230 -0.392 1.00 98.44 87 ASN A N 1
ATOM 678 C CA . ASN A 1 87 ? -5.751 -4.962 0.566 1.00 98.44 87 ASN A CA 1
ATOM 679 C C . ASN A 1 87 ? -5.854 -6.465 0.239 1.00 98.44 87 ASN A C 1
ATOM 681 O O . ASN A 1 87 ? -6.933 -7.030 0.099 1.00 98.44 87 ASN A O 1
ATOM 685 N N . LEU A 1 88 ? -4.705 -7.134 0.113 1.00 98.56 88 LEU A N 1
ATOM 686 C CA . LEU A 1 88 ? -4.614 -8.556 -0.241 1.00 98.56 88 LEU A CA 1
ATOM 687 C C . LEU A 1 88 ? -5.327 -9.489 0.745 1.00 98.56 88 LEU A C 1
ATOM 689 O O . LEU A 1 88 ? -5.711 -10.593 0.362 1.00 98.56 88 LEU A O 1
ATOM 693 N N . LEU A 1 89 ? -5.494 -9.044 1.992 1.00 98.06 89 LEU A N 1
ATOM 694 C CA . LEU A 1 89 ? -6.226 -9.757 3.041 1.00 98.06 89 LEU A CA 1
ATOM 695 C C . LEU A 1 89 ? -7.745 -9.578 2.931 1.00 98.06 89 LEU A C 1
ATOM 697 O O . LEU A 1 89 ? -8.470 -10.198 3.700 1.00 98.06 89 LEU A O 1
ATOM 701 N N . ASP A 1 90 ? -8.202 -8.724 2.009 1.00 98.12 90 ASP A N 1
ATOM 702 C CA . ASP A 1 90 ? -9.598 -8.322 1.839 1.00 98.12 90 ASP A CA 1
ATOM 703 C C . ASP A 1 90 ? -10.236 -7.873 3.163 1.00 98.12 90 ASP A C 1
ATOM 705 O O . ASP A 1 90 ? -11.363 -8.222 3.502 1.00 98.12 90 ASP A O 1
ATOM 709 N N . ALA A 1 91 ? -9.462 -7.129 3.959 1.00 98.12 91 ALA A N 1
ATOM 710 C CA . ALA A 1 91 ? -9.899 -6.660 5.259 1.00 98.12 91 ALA A CA 1
ATOM 711 C C . ALA A 1 91 ? -11.046 -5.664 5.082 1.00 98.12 91 ALA A C 1
ATOM 713 O O . ALA A 1 91 ? -10.909 -4.674 4.359 1.00 98.12 91 ALA A O 1
ATOM 714 N N . GLU A 1 92 ? -12.149 -5.890 5.786 1.00 97.38 92 GLU A N 1
ATOM 715 C CA . GLU A 1 92 ? -13.198 -4.894 5.949 1.00 97.38 92 GLU A CA 1
ATOM 716 C C . GLU A 1 92 ? -12.737 -3.881 7.004 1.00 97.38 92 GLU A C 1
ATOM 718 O O . GLU A 1 92 ? -12.516 -4.227 8.166 1.00 97.38 92 GLU A O 1
ATOM 723 N N . TYR A 1 93 ? -12.546 -2.622 6.610 1.00 97.06 93 TYR A N 1
ATOM 724 C CA . TYR A 1 93 ? -12.011 -1.615 7.521 1.00 97.06 93 TYR A CA 1
ATOM 725 C C . TYR A 1 93 ? -12.588 -0.227 7.289 1.00 97.06 93 TYR A C 1
ATOM 727 O O . TYR A 1 93 ? -13.015 0.117 6.192 1.00 97.06 93 TYR A O 1
ATOM 735 N N . LYS A 1 94 ? -12.538 0.606 8.328 1.00 95.50 94 LYS A N 1
ATOM 736 C CA . LYS A 1 94 ? -12.809 2.041 8.244 1.00 95.50 94 LYS A CA 1
ATOM 737 C C . LYS A 1 94 ? -11.897 2.799 9.192 1.00 95.50 94 LYS A C 1
ATOM 739 O O . LYS A 1 94 ? -11.530 2.308 10.259 1.00 95.50 94 LYS A O 1
ATOM 744 N N . TYR A 1 95 ? -11.555 4.026 8.826 1.00 95.38 95 TYR A N 1
ATOM 745 C CA . TYR A 1 95 ? -10.859 4.918 9.746 1.00 95.38 95 TYR A CA 1
ATOM 746 C C . TYR A 1 95 ? -11.819 5.392 10.841 1.00 95.38 95 TYR A C 1
ATOM 748 O O . TYR A 1 95 ? -13.008 5.609 10.582 1.00 95.38 95 TYR A O 1
ATOM 756 N N . HIS A 1 96 ? -11.312 5.564 12.060 1.00 95.62 96 HIS A N 1
ATOM 757 C CA . HIS A 1 96 ? -12.113 6.015 13.197 1.00 95.62 96 HIS A CA 1
ATOM 758 C C . HIS A 1 96 ? -12.836 7.332 12.878 1.00 95.62 96 HIS A C 1
ATOM 760 O O . HIS A 1 96 ? -12.214 8.304 12.452 1.00 95.62 96 HIS A O 1
ATOM 766 N N . GLY A 1 97 ? -14.161 7.345 13.038 1.00 93.94 97 GLY A N 1
ATOM 767 C CA . GLY A 1 97 ? -15.003 8.511 12.752 1.00 93.94 97 GLY A CA 1
ATOM 768 C C . GLY A 1 97 ? -15.190 8.855 11.267 1.00 93.94 97 GLY A C 1
ATOM 769 O O . GLY A 1 97 ? -15.872 9.831 10.971 1.00 93.94 97 GLY A O 1
ATOM 770 N N . SER A 1 98 ? -14.641 8.082 10.322 1.00 94.25 98 SER A N 1
ATOM 771 C CA . SER A 1 98 ? -14.841 8.339 8.883 1.00 94.25 98 SER A CA 1
ATOM 772 C C . SER A 1 98 ? -16.282 8.082 8.436 1.00 94.25 98 SER A C 1
ATOM 774 O O . SER A 1 98 ? -16.816 8.823 7.617 1.00 94.25 98 SER A O 1
ATOM 776 N N . GLY A 1 99 ? -16.924 7.049 8.994 1.00 93.31 99 GLY A N 1
ATOM 777 C CA . GLY A 1 99 ? -18.261 6.603 8.592 1.00 93.31 99 GLY A CA 1
ATOM 778 C C . GLY A 1 99 ? -18.314 5.902 7.234 1.00 93.31 99 GLY A C 1
ATOM 779 O O . GLY A 1 99 ? -19.401 5.546 6.796 1.00 93.31 99 GLY A O 1
ATOM 780 N N . VAL A 1 100 ? -17.168 5.68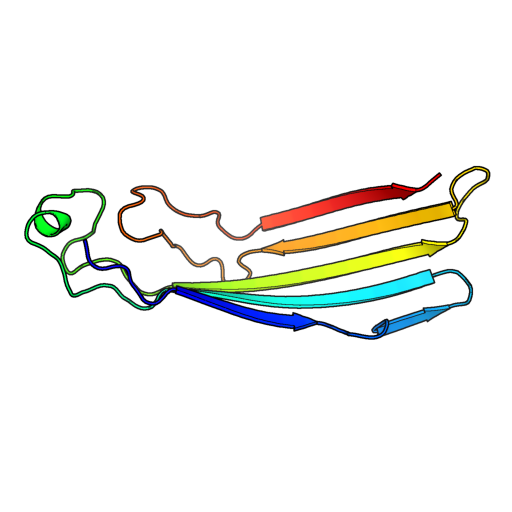5 6.585 1.00 95.69 100 VAL A N 1
ATOM 781 C CA . VAL A 1 100 ? -17.073 5.062 5.262 1.00 95.69 100 VAL A CA 1
ATOM 782 C C . VAL A 1 100 ? -16.007 3.977 5.306 1.00 95.69 100 VAL A C 1
ATOM 784 O O . VAL A 1 100 ? -14.924 4.182 5.857 1.00 95.69 100 VAL A O 1
ATOM 787 N N . TYR A 1 101 ? -16.328 2.818 4.740 1.00 97.12 101 TYR A N 1
ATOM 788 C CA . TYR A 1 101 ? -15.380 1.721 4.619 1.00 97.12 101 TYR A CA 1
ATOM 789 C C . TYR A 1 101 ? -14.333 2.016 3.546 1.00 97.12 101 TYR A C 1
ATOM 791 O O . TYR A 1 101 ? -14.623 2.632 2.519 1.00 97.12 101 TYR A O 1
ATOM 799 N N . GLY A 1 102 ? -13.100 1.598 3.814 1.00 97.06 102 GLY A N 1
ATOM 800 C CA . GLY A 1 102 ? -12.028 1.620 2.833 1.00 97.06 102 GLY A CA 1
ATOM 801 C C . GLY A 1 102 ? -12.258 0.596 1.717 1.00 97.06 102 GLY A C 1
ATOM 802 O O . GLY A 1 102 ? -13.114 -0.283 1.845 1.00 97.06 102 GLY A O 1
ATOM 803 N N . PRO A 1 103 ? -11.507 0.703 0.610 1.00 97.12 103 PRO A N 1
ATOM 804 C CA . PRO A 1 103 ? -11.600 -0.256 -0.481 1.00 97.12 103 PRO A CA 1
ATOM 805 C C . PRO A 1 103 ? -11.227 -1.675 -0.022 1.00 97.12 103 PRO A C 1
ATOM 807 O O . PRO A 1 103 ? -10.273 -1.877 0.735 1.00 97.12 103 PRO A O 1
ATOM 810 N N . GLY A 1 104 ? -11.972 -2.664 -0.522 1.00 97.75 104 GLY A N 1
ATOM 811 C CA . GLY A 1 104 ? -11.601 -4.079 -0.429 1.00 97.75 104 GLY A CA 1
ATOM 812 C C . GLY A 1 104 ? -10.371 -4.400 -1.282 1.00 97.75 104 GLY A C 1
ATOM 813 O O . GLY A 1 104 ? -9.646 -3.505 -1.727 1.00 97.75 104 GLY A O 1
ATOM 814 N N . ARG A 1 105 ? -10.129 -5.684 -1.540 1.00 98.44 105 ARG A N 1
ATOM 815 C CA . ARG A 1 105 ? -9.018 -6.113 -2.398 1.00 98.44 105 ARG A CA 1
ATOM 816 C C . ARG A 1 105 ? -9.109 -5.503 -3.803 1.00 98.44 105 ARG A C 1
ATOM 818 O O . ARG A 1 105 ? -10.138 -5.619 -4.469 1.00 98.44 105 ARG A O 1
ATOM 825 N N . GLY A 1 106 ? -8.010 -4.919 -4.282 1.00 98.25 106 GLY A N 1
ATOM 826 C CA . GLY A 1 106 ? -7.970 -4.208 -5.564 1.00 98.25 106 GLY A CA 1
ATOM 827 C C . GLY A 1 106 ? -6.651 -4.346 -6.321 1.00 98.25 106 GLY A C 1
ATOM 828 O O . GLY A 1 106 ? -5.620 -4.701 -5.751 1.00 98.25 106 GLY A O 1
ATOM 829 N N . LEU A 1 107 ? -6.694 -4.055 -7.625 1.00 98.25 107 LEU A N 1
ATOM 830 C CA . LEU A 1 107 ? -5.527 -3.984 -8.505 1.00 98.25 107 LEU A CA 1
ATOM 831 C C . LEU A 1 107 ? -5.477 -2.618 -9.194 1.00 98.25 107 LEU A C 1
ATOM 833 O O . LEU A 1 107 ? -6.493 -2.128 -9.684 1.00 98.25 107 LEU A O 1
ATOM 837 N N . GLY A 1 108 ? -4.285 -2.034 -9.268 1.00 98.00 108 GLY A N 1
ATOM 838 C CA . GLY A 1 108 ? -4.016 -0.772 -9.947 1.00 98.00 108 GLY A CA 1
ATOM 839 C C . GLY A 1 108 ? -2.883 -0.914 -10.955 1.00 98.00 108 GLY A C 1
ATOM 840 O O . GLY A 1 108 ? -1.880 -1.573 -10.683 1.00 98.00 108 GLY A O 1
ATOM 841 N N . LEU A 1 109 ? -3.034 -0.267 -12.109 1.00 98.00 109 LEU A N 1
ATOM 842 C CA . LEU A 1 109 ? -2.018 -0.188 -13.156 1.00 98.00 109 LEU A CA 1
ATOM 843 C C . LEU A 1 109 ? -1.680 1.284 -13.406 1.00 98.00 109 LEU A C 1
ATOM 845 O O . LEU A 1 109 ? -2.579 2.100 -13.600 1.00 98.00 109 LEU A O 1
ATOM 849 N N . ASN A 1 110 ? -0.397 1.629 -13.422 1.00 98.06 110 ASN A N 1
ATOM 850 C CA . ASN A 1 110 ? 0.066 2.974 -13.751 1.00 98.06 110 ASN A CA 1
ATOM 851 C C . ASN A 1 110 ? 1.180 2.911 -14.796 1.00 98.06 110 ASN A C 1
ATOM 853 O O . ASN A 1 110 ? 2.108 2.122 -14.654 1.00 98.06 110 ASN A O 1
ATOM 857 N N . LEU A 1 111 ? 1.086 3.753 -15.822 1.00 97.44 111 LEU A N 1
ATOM 858 C CA . LEU A 1 111 ? 2.089 3.893 -16.872 1.00 97.44 111 LEU A CA 1
ATOM 859 C C . LEU A 1 111 ? 2.596 5.339 -16.881 1.00 97.44 111 LEU A C 1
ATOM 861 O O . LEU A 1 111 ? 1.792 6.269 -16.893 1.00 97.44 111 LEU A O 1
ATOM 865 N N . SER A 1 112 ? 3.915 5.515 -16.889 1.00 97.56 112 SER A N 1
ATOM 866 C CA . SER A 1 112 ? 4.594 6.813 -16.958 1.00 97.56 112 SER A CA 1
ATOM 867 C C . SER A 1 112 ? 5.648 6.797 -18.061 1.00 97.56 112 SER A C 1
ATOM 869 O O . SER A 1 112 ? 6.368 5.806 -18.189 1.00 97.56 112 SER A O 1
ATOM 871 N N . ALA A 1 113 ? 5.756 7.884 -18.827 1.00 97.25 113 ALA A N 1
ATOM 872 C CA . ALA A 1 113 ? 6.767 8.072 -19.864 1.00 97.25 113 ALA A CA 1
A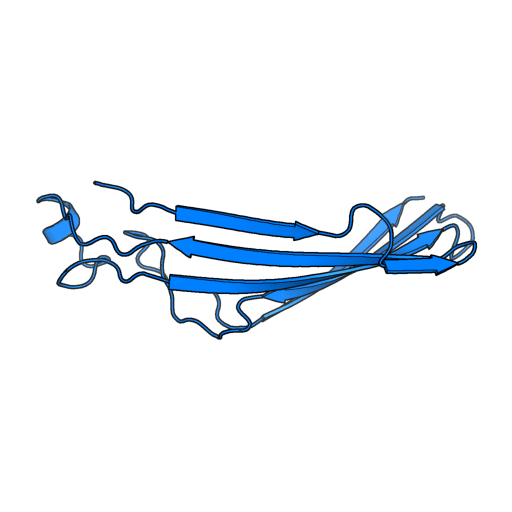TOM 873 C C . ALA A 1 113 ? 7.505 9.405 -19.664 1.00 97.25 113 ALA A C 1
ATOM 875 O O . ALA A 1 113 ? 6.875 10.438 -19.443 1.00 97.25 113 ALA A O 1
ATOM 876 N N . GLU A 1 114 ? 8.831 9.362 -19.760 1.00 97.62 114 GLU A N 1
ATOM 877 C CA . GLU A 1 114 ? 9.736 10.513 -19.771 1.00 97.62 114 GLU A CA 1
ATOM 878 C C . GLU A 1 114 ? 10.314 10.637 -21.190 1.00 97.62 114 GLU A C 1
ATOM 880 O O . GLU A 1 114 ? 10.789 9.638 -21.740 1.00 97.62 114 GLU A O 1
ATOM 885 N N . PHE A 1 115 ? 10.241 11.836 -21.777 1.00 95.50 115 PHE A N 1
ATOM 886 C CA . PHE A 1 115 ? 10.651 12.157 -23.152 1.00 95.50 115 PHE A CA 1
ATOM 887 C C . PHE A 1 115 ? 11.919 13.010 -23.156 1.00 95.50 115 PHE A C 1
ATOM 889 O O . PHE A 1 115 ? 12.045 13.858 -22.241 1.00 95.50 115 PHE A O 1
#